Protein AF-A0AAN0LZB7-F1 (afdb_monomer_lite)

Secondary structure (DSSP, 8-state):
----PPP-TT-S-----S-PPTT--EEEE----SSEEEES-EEEE--SS-----EEEEETTS-EEEE---

Structure (mmCIF, N/CA/C/O backbone):
data_AF-A0AAN0LZB7-F1
#
_entry.id   AF-A0AAN0LZB7-F1
#
loop_
_ato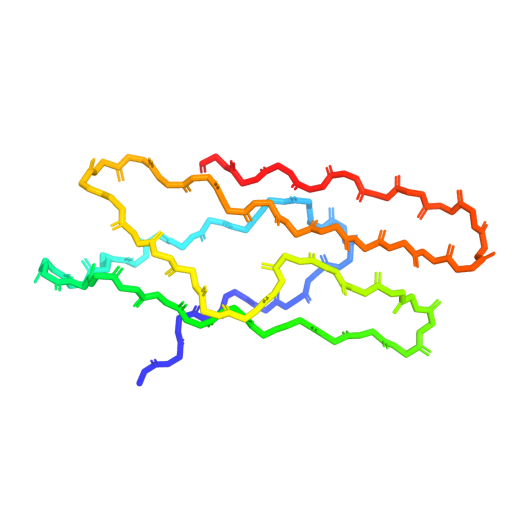m_site.group_PDB
_atom_site.id
_atom_site.type_symbol
_atom_site.label_atom_id
_atom_site.label_alt_id
_atom_site.label_comp_id
_atom_site.label_asym_id
_atom_site.label_entity_id
_atom_site.label_seq_id
_atom_site.pdbx_PDB_ins_code
_atom_site.Cartn_x
_atom_site.Cartn_y
_atom_site.Cartn_z
_atom_site.occupancy
_atom_site.B_iso_or_equiv
_atom_site.auth_seq_id
_atom_site.auth_comp_id
_atom_site.auth_asym_id
_atom_site.auth_atom_id
_atom_site.pdbx_PDB_model_num
ATOM 1 N N . MET A 1 1 ? 0.417 7.837 15.616 1.00 43.00 1 MET A N 1
ATOM 2 C CA . MET A 1 1 ? 0.366 6.367 15.754 1.00 43.00 1 MET A CA 1
ATOM 3 C C . MET A 1 1 ? 0.384 5.789 14.352 1.00 43.00 1 MET A C 1
ATOM 5 O O . MET A 1 1 ? -0.462 6.174 13.558 1.00 43.00 1 MET A O 1
ATOM 9 N N . ALA A 1 2 ? 1.400 5.000 14.007 1.00 45.75 2 ALA A N 1
ATOM 10 C CA . ALA A 1 2 ? 1.496 4.350 12.703 1.00 45.75 2 ALA A CA 1
ATOM 11 C C . ALA A 1 2 ? 0.942 2.928 12.849 1.00 45.75 2 ALA A C 1
ATOM 13 O O . ALA A 1 2 ? 1.516 2.120 13.575 1.00 45.75 2 ALA A O 1
ATOM 14 N N . TYR A 1 3 ? -0.202 2.658 12.224 1.00 57.19 3 TYR A N 1
ATOM 15 C CA . TYR A 1 3 ? -0.818 1.333 12.194 1.00 57.19 3 TYR A CA 1
ATOM 16 C C . TYR A 1 3 ? -0.196 0.549 11.040 1.00 57.19 3 TYR A C 1
ATOM 18 O O . TYR A 1 3 ? -0.775 0.443 9.962 1.00 57.19 3 TYR A O 1
ATOM 26 N N . SER A 1 4 ? 1.035 0.088 11.235 1.00 61.84 4 SER A N 1
ATOM 27 C CA . SER A 1 4 ? 1.808 -0.563 10.180 1.00 61.84 4 SER A CA 1
ATOM 28 C C . SER A 1 4 ? 2.242 -1.941 10.663 1.00 61.84 4 SER A C 1
ATOM 30 O O . SER A 1 4 ? 3.137 -2.015 11.507 1.00 61.84 4 SER A O 1
ATOM 32 N N . PRO A 1 5 ? 1.667 -3.046 10.164 1.00 66.88 5 PRO A N 1
ATOM 33 C CA . PRO A 1 5 ? 2.385 -4.305 10.245 1.00 66.88 5 PRO A CA 1
ATOM 34 C C . PRO A 1 5 ? 3.718 -4.151 9.496 1.00 66.88 5 PRO A C 1
ATOM 36 O O . PRO A 1 5 ? 3.791 -3.498 8.452 1.00 66.88 5 PRO A O 1
ATOM 39 N N . THR A 1 6 ? 4.793 -4.701 10.058 1.00 68.81 6 THR A N 1
ATOM 40 C CA . THR A 1 6 ? 6.105 -4.711 9.404 1.00 68.81 6 THR A CA 1
ATOM 41 C C . THR A 1 6 ? 5.996 -5.452 8.075 1.00 68.81 6 THR A C 1
ATOM 43 O O . THR A 1 6 ? 5.391 -6.520 8.018 1.00 68.81 6 THR A O 1
ATOM 46 N N . PHE A 1 7 ? 6.580 -4.896 7.012 1.00 69.81 7 PHE A N 1
ATOM 47 C CA . PHE A 1 7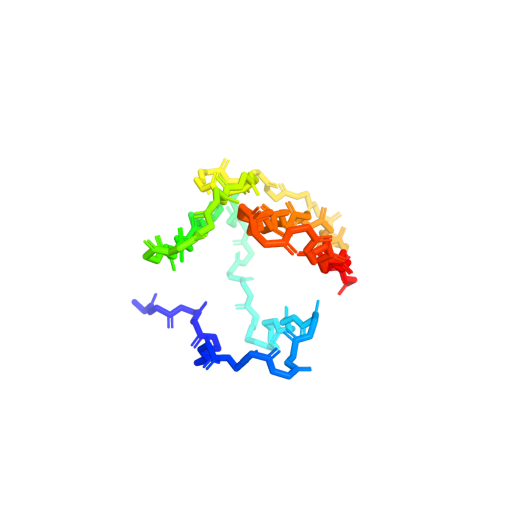 ? 6.616 -5.559 5.712 1.00 69.81 7 PHE A CA 1
ATOM 48 C C . PHE A 1 7 ? 7.289 -6.939 5.812 1.00 69.81 7 PHE A C 1
ATOM 50 O O . PHE A 1 7 ? 8.414 -7.055 6.298 1.00 69.81 7 PHE A O 1
ATOM 57 N N . ASP A 1 8 ? 6.608 -7.954 5.291 1.00 68.75 8 ASP A N 1
ATOM 58 C CA . ASP A 1 8 ? 7.048 -9.335 5.142 1.00 68.75 8 ASP A CA 1
ATOM 59 C C . ASP A 1 8 ? 6.789 -9.819 3.693 1.00 68.75 8 ASP A C 1
ATOM 61 O O . ASP A 1 8 ? 5.639 -9.910 3.254 1.00 68.75 8 ASP A O 1
ATOM 65 N N . PRO A 1 9 ? 7.838 -10.166 2.922 1.00 63.72 9 PRO A N 1
ATOM 66 C CA . PRO A 1 9 ? 7.701 -10.615 1.533 1.00 63.72 9 PRO A CA 1
ATOM 67 C C . PRO A 1 9 ? 6.964 -11.960 1.369 1.00 63.72 9 PRO A C 1
ATOM 69 O O . PRO A 1 9 ? 6.521 -12.294 0.261 1.00 63.72 9 PRO A O 1
ATOM 72 N N . GLN A 1 10 ? 6.836 -12.748 2.441 1.00 65.94 10 GLN A N 1
ATOM 73 C CA . GLN A 1 10 ? 6.049 -13.985 2.460 1.00 65.94 10 GLN A CA 1
ATOM 74 C C . GLN A 1 10 ? 4.571 -13.732 2.774 1.00 65.94 10 GLN A C 1
ATOM 76 O O . GLN A 1 10 ? 3.739 -14.597 2.509 1.00 65.94 10 GLN A O 1
ATOM 81 N N . THR A 1 11 ? 4.236 -12.546 3.280 1.00 69.06 11 THR A N 1
ATOM 82 C CA . THR A 1 11 ? 2.879 -12.192 3.678 1.00 69.06 11 THR A CA 1
ATOM 83 C C . THR A 1 11 ? 2.142 -11.504 2.537 1.00 69.06 11 THR A C 1
ATOM 85 O O . THR A 1 11 ? 2.496 -10.409 2.097 1.00 69.06 11 THR A O 1
ATOM 88 N N . ASP A 1 12 ? 1.066 -12.150 2.090 1.00 69.31 12 ASP A N 1
ATOM 89 C CA . ASP A 1 12 ? 0.181 -11.630 1.049 1.00 69.31 12 ASP A CA 1
ATOM 90 C C . ASP A 1 12 ? -1.050 -10.903 1.614 1.00 69.31 12 ASP A C 1
ATOM 92 O O . ASP A 1 12 ? -1.812 -10.297 0.865 1.00 69.31 12 ASP A O 1
ATOM 96 N N . ILE A 1 13 ? -1.281 -10.967 2.927 1.00 66.12 13 ILE A N 1
ATOM 97 C CA . ILE A 1 13 ? -2.438 -10.351 3.583 1.00 66.12 13 ILE A CA 1
ATOM 98 C C . ILE A 1 13 ? -1.986 -9.714 4.889 1.00 66.12 13 ILE A C 1
ATOM 100 O O . ILE A 1 13 ? -1.496 -10.391 5.787 1.00 66.12 13 ILE A O 1
ATOM 104 N N . TYR A 1 14 ? -2.205 -8.411 5.009 1.00 72.62 14 TYR A N 1
ATOM 105 C CA . TYR A 1 14 ? -1.883 -7.649 6.207 1.00 72.62 14 TYR A CA 1
ATOM 106 C C . TYR A 1 14 ? -3.165 -7.282 6.936 1.00 72.62 14 TYR A C 1
ATOM 108 O O . TYR A 1 14 ? -3.934 -6.454 6.464 1.00 72.62 14 TYR A O 1
ATOM 116 N N . THR A 1 15 ? -3.411 -7.890 8.092 1.00 69.44 15 THR A N 1
ATOM 117 C CA . THR A 1 15 ? -4.575 -7.527 8.910 1.00 69.44 15 THR A CA 1
ATOM 118 C C . THR A 1 15 ? -4.166 -6.485 9.942 1.00 69.44 15 THR A C 1
ATOM 120 O O . THR A 1 15 ? -3.242 -6.705 10.725 1.00 69.44 15 THR A O 1
ATOM 123 N N . VAL A 1 16 ? -4.855 -5.346 9.955 1.00 70.31 16 VAL A N 1
ATOM 124 C CA . VAL A 1 16 ? -4.738 -4.367 11.038 1.00 70.31 16 VAL A CA 1
ATOM 125 C C . VAL A 1 16 ? -5.759 -4.753 12.106 1.00 70.31 16 VAL A C 1
ATOM 127 O O . VAL A 1 16 ? -6.946 -4.493 11.953 1.00 70.31 16 VAL A O 1
ATOM 130 N N . ASN A 1 17 ? -5.293 -5.424 13.162 1.00 60.62 17 ASN A N 1
ATOM 131 C CA . ASN A 1 17 ? -6.140 -5.898 14.269 1.00 60.62 17 ASN A CA 1
ATOM 132 C C . ASN A 1 17 ? -6.436 -4.815 15.322 1.00 60.62 17 ASN A C 1
ATOM 134 O O . ASN A 1 17 ? -7.249 -5.026 16.219 1.00 60.62 17 ASN A O 1
ATOM 138 N N . GLU A 1 18 ? -5.766 -3.667 15.231 1.00 64.25 18 GLU A N 1
ATOM 139 C CA . GLU A 1 18 ? -6.019 -2.517 16.095 1.00 64.25 18 GLU A CA 1
ATOM 140 C C . GLU A 1 18 ? -7.300 -1.812 15.641 1.00 64.25 18 GLU A C 1
ATOM 142 O O . GLU A 1 18 ? -7.469 -1.525 14.453 1.00 64.25 18 GLU A O 1
ATOM 147 N N . ALA A 1 19 ? -8.202 -1.525 16.583 1.00 64.56 19 ALA A N 1
ATOM 148 C CA . ALA A 1 19 ? -9.452 -0.837 16.293 1.00 64.56 19 ALA A CA 1
ATOM 149 C C . ALA A 1 19 ? -9.162 0.533 15.664 1.00 64.56 19 ALA A C 1
ATOM 151 O O . ALA A 1 19 ? -8.730 1.468 16.341 1.00 64.56 19 ALA A O 1
ATOM 152 N N . VAL A 1 20 ? -9.411 0.653 14.359 1.00 69.50 20 VAL A N 1
ATOM 153 C CA . VAL A 1 20 ? -9.420 1.948 13.681 1.00 69.50 20 VAL A CA 1
ATOM 154 C C . VAL A 1 20 ? -10.465 2.822 14.388 1.00 69.50 20 VAL A C 1
ATOM 156 O O . VAL A 1 20 ? -11.611 2.381 14.523 1.00 69.50 20 VAL A O 1
ATOM 159 N N . PRO A 1 21 ? -10.107 4.029 14.871 1.00 77.25 21 PRO A N 1
ATOM 160 C CA . PRO A 1 21 ? -11.041 4.879 15.596 1.00 77.25 21 PRO A CA 1
ATOM 161 C C . PRO A 1 21 ? -12.336 5.087 14.809 1.00 77.25 21 PRO A C 1
ATOM 163 O O . PRO A 1 21 ? -12.303 5.403 13.613 1.00 77.25 21 PRO A O 1
ATOM 166 N N . VAL A 1 22 ? -13.475 4.921 15.486 1.00 71.50 22 VAL A N 1
ATOM 167 C CA . VAL A 1 22 ? -14.797 5.167 14.897 1.00 71.50 22 VAL A CA 1
ATOM 168 C C . VAL A 1 22 ? -14.837 6.598 14.357 1.00 71.50 22 VAL A C 1
ATOM 170 O O . VAL A 1 22 ? -14.511 7.541 15.074 1.00 71.50 22 VAL A O 1
ATOM 173 N N . GLY A 1 23 ? -15.213 6.749 13.085 1.00 78.25 23 GLY A N 1
ATOM 174 C CA . GLY A 1 23 ? -15.195 8.034 12.374 1.00 78.25 23 GLY A CA 1
ATOM 175 C C . GLY A 1 23 ? -13.964 8.263 11.490 1.00 78.25 23 GLY A C 1
ATOM 176 O O . GLY A 1 23 ? -13.879 9.293 10.831 1.00 78.25 23 GLY A O 1
ATOM 177 N N . THR A 1 24 ? -13.021 7.319 11.423 1.00 82.25 24 THR A N 1
ATOM 178 C CA . THR A 1 24 ? -11.936 7.381 10.432 1.00 82.25 24 THR A CA 1
ATOM 179 C C . THR A 1 24 ? -12.494 7.135 9.029 1.00 82.25 24 THR A C 1
ATOM 181 O O . THR A 1 24 ? -12.935 6.033 8.717 1.00 82.25 24 THR A O 1
ATOM 184 N N . GLU A 1 25 ? -12.449 8.153 8.172 1.00 86.75 25 GLU A N 1
ATOM 185 C CA . GLU A 1 25 ? -12.980 8.077 6.800 1.00 86.75 25 GLU A CA 1
ATOM 186 C C . GLU A 1 25 ? -11.947 7.624 5.764 1.00 86.75 25 GLU A C 1
ATOM 188 O O . GLU A 1 25 ? -12.302 7.200 4.665 1.00 86.75 25 GLU A O 1
ATOM 193 N N . SER A 1 26 ? -10.656 7.746 6.075 1.00 85.31 26 SER A N 1
ATOM 194 C CA . SER A 1 26 ? -9.589 7.338 5.166 1.00 85.31 26 SER A CA 1
ATOM 195 C C . SER A 1 26 ? -8.313 6.969 5.905 1.00 85.31 26 SER A C 1
ATOM 197 O O . SER A 1 26 ? -8.046 7.455 7.004 1.00 85.31 26 SER A O 1
ATOM 199 N N . ILE A 1 27 ? -7.514 6.125 5.266 1.00 85.81 27 ILE A N 1
ATOM 200 C CA . ILE A 1 27 ? -6.152 5.795 5.676 1.00 85.81 27 ILE A CA 1
ATOM 201 C C . ILE A 1 27 ? -5.201 6.090 4.525 1.00 85.81 27 ILE A C 1
ATOM 203 O O . ILE A 1 27 ? -5.610 6.141 3.368 1.00 85.81 27 ILE A O 1
ATOM 207 N N . ASN A 1 28 ? -3.923 6.271 4.832 1.00 84.88 28 ASN A N 1
ATOM 208 C CA . ASN A 1 28 ? -2.892 6.364 3.810 1.00 84.88 28 ASN A CA 1
ATOM 209 C C . ASN A 1 28 ? -2.048 5.092 3.841 1.00 84.88 28 ASN A C 1
ATOM 211 O O . ASN A 1 28 ? -1.402 4.809 4.851 1.00 84.88 28 ASN A O 1
ATOM 215 N N . ILE A 1 29 ? -2.056 4.337 2.746 1.00 84.56 29 ILE A N 1
ATOM 216 C CA . ILE A 1 29 ? -1.206 3.159 2.582 1.00 84.56 29 ILE A CA 1
ATOM 217 C C . ILE A 1 29 ? 0.068 3.606 1.882 1.00 84.56 29 ILE A C 1
ATOM 219 O O . ILE A 1 29 ? 0.012 4.194 0.809 1.00 84.56 29 ILE A O 1
ATOM 223 N N . MET A 1 30 ? 1.224 3.317 2.470 1.00 80.81 30 MET A N 1
ATOM 224 C CA . MET A 1 30 ? 2.508 3.630 1.854 1.00 80.81 30 MET A CA 1
ATOM 225 C C . MET A 1 30 ? 3.279 2.341 1.615 1.00 80.81 30 MET A C 1
ATOM 227 O O . MET A 1 30 ? 3.681 1.664 2.559 1.00 80.81 30 MET A O 1
ATOM 231 N N . ALA A 1 31 ? 3.484 2.013 0.344 1.00 80.31 31 ALA A N 1
ATOM 232 C CA . ALA A 1 31 ? 4.232 0.845 -0.081 1.00 80.31 31 ALA A CA 1
ATOM 233 C C . ALA A 1 31 ? 5.264 1.273 -1.125 1.00 80.31 31 ALA A C 1
ATOM 235 O O . ALA A 1 31 ? 4.960 1.999 -2.064 1.00 80.31 31 ALA A O 1
ATOM 236 N N . THR A 1 32 ? 6.510 0.847 -0.940 1.00 79.56 32 THR A N 1
ATOM 237 C CA . THR A 1 32 ? 7.611 1.188 -1.845 1.00 79.56 32 THR A CA 1
ATOM 238 C C . THR A 1 32 ? 8.383 -0.071 -2.203 1.00 79.56 32 THR A C 1
ATOM 240 O O . THR A 1 32 ? 8.585 -0.951 -1.368 1.00 79.56 32 THR A O 1
ATOM 243 N N . SER A 1 33 ? 8.814 -0.166 -3.457 1.00 80.44 33 SER A N 1
ATOM 244 C CA . SER A 1 33 ? 9.694 -1.232 -3.927 1.00 80.44 33 SER A CA 1
ATOM 245 C C . SER A 1 33 ? 10.808 -0.641 -4.780 1.00 80.44 33 SER A C 1
ATOM 247 O O . SER A 1 33 ? 10.601 0.333 -5.498 1.00 80.44 33 SER A O 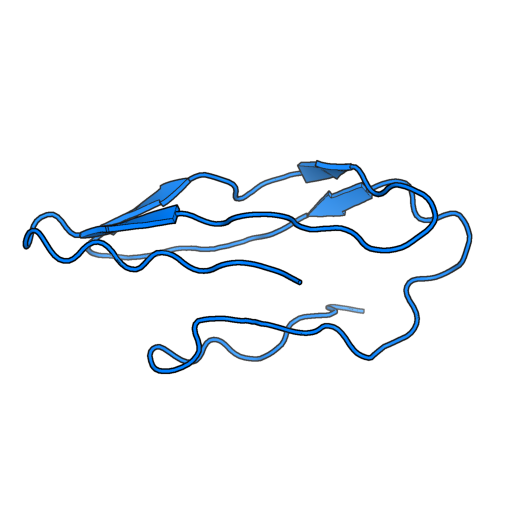1
ATOM 249 N N . LYS A 1 34 ? 12.003 -1.233 -4.694 1.00 80.19 34 LYS A N 1
ATOM 250 C CA . LYS A 1 34 ? 13.160 -0.830 -5.509 1.00 80.19 34 LYS A CA 1
ATOM 251 C C . LYS A 1 34 ? 13.155 -1.454 -6.906 1.00 80.19 34 LYS A C 1
ATOM 253 O O . LYS A 1 34 ? 13.832 -0.946 -7.789 1.00 80.19 34 LYS A O 1
ATOM 258 N N . THR A 1 35 ? 12.450 -2.568 -7.087 1.00 80.94 35 THR A N 1
ATOM 259 C CA . THR A 1 35 ? 12.535 -3.424 -8.288 1.00 80.94 35 THR A CA 1
ATOM 260 C C . THR A 1 35 ? 11.170 -3.738 -8.903 1.00 80.94 35 THR A C 1
ATOM 262 O O . THR A 1 35 ? 11.074 -4.534 -9.836 1.00 80.94 35 THR A O 1
ATOM 265 N N . ALA A 1 36 ? 10.103 -3.152 -8.364 1.00 82.75 36 ALA A N 1
ATOM 266 C CA . ALA A 1 36 ? 8.736 -3.407 -8.786 1.00 82.75 36 ALA A CA 1
ATOM 267 C C . ALA A 1 36 ? 7.923 -2.114 -8.803 1.00 82.75 36 ALA A C 1
ATOM 269 O O . ALA A 1 36 ? 8.173 -1.201 -8.015 1.00 82.75 36 ALA A O 1
ATOM 270 N N . THR A 1 37 ? 6.912 -2.074 -9.663 1.00 82.06 37 THR A N 1
ATOM 271 C CA . THR A 1 37 ? 5.876 -1.045 -9.630 1.00 82.06 37 THR A CA 1
ATOM 272 C C . THR A 1 37 ? 4.826 -1.437 -8.602 1.00 82.06 37 THR A C 1
ATOM 274 O O . THR A 1 37 ? 4.310 -2.556 -8.628 1.00 82.06 37 THR A O 1
ATOM 277 N N . VAL A 1 38 ? 4.518 -0.509 -7.702 1.00 84.25 38 VAL A N 1
ATOM 278 C CA . VAL A 1 38 ? 3.439 -0.639 -6.724 1.00 84.25 38 VAL A CA 1
ATOM 279 C C . VAL A 1 38 ? 2.261 0.204 -7.201 1.00 84.25 38 VAL A C 1
ATOM 281 O O . VAL A 1 38 ? 2.454 1.301 -7.716 1.00 84.25 38 VAL A O 1
ATOM 284 N N . THR A 1 39 ? 1.054 -0.343 -7.089 1.00 84.81 39 THR A N 1
ATOM 285 C CA . THR A 1 39 ? -0.204 0.368 -7.347 1.00 84.81 39 THR A CA 1
ATOM 286 C C . THR A 1 39 ? -1.222 0.018 -6.265 1.00 84.81 39 THR A C 1
ATOM 288 O O . THR A 1 39 ? -1.146 -1.056 -5.666 1.00 84.81 39 THR A O 1
ATOM 291 N N . GLY A 1 40 ? -2.182 0.912 -6.021 1.00 82.75 40 GLY A N 1
ATOM 292 C CA . GLY A 1 40 ? -3.167 0.773 -4.939 1.00 82.75 40 GLY A CA 1
ATOM 293 C C . GLY A 1 40 ? -2.716 1.391 -3.610 1.00 82.75 40 GLY A C 1
ATOM 294 O O . GLY A 1 40 ? -3.510 1.484 -2.677 1.00 82.75 40 GLY A O 1
ATOM 295 N N . ASP A 1 41 ? -1.471 1.859 -3.519 1.00 88.12 41 ASP A N 1
ATOM 296 C CA . ASP A 1 41 ? -0.994 2.713 -2.434 1.00 88.12 41 ASP A CA 1
ATOM 297 C C . ASP A 1 41 ? -1.571 4.141 -2.536 1.00 88.12 41 ASP A C 1
ATOM 299 O O . ASP A 1 41 ? -2.206 4.519 -3.522 1.00 88.12 41 ASP A O 1
ATOM 303 N N . GLY A 1 42 ? -1.398 4.929 -1.476 1.00 86.31 42 GLY A N 1
ATOM 304 C CA . GLY A 1 42 ? -1.968 6.264 -1.316 1.00 86.31 42 GLY A CA 1
ATOM 305 C C . GLY A 1 42 ? -3.200 6.301 -0.408 1.00 86.31 42 GLY A C 1
ATOM 306 O O . GLY A 1 42 ? -3.430 5.410 0.416 1.00 86.31 42 GLY A O 1
ATOM 307 N N . GLN A 1 43 ? -3.986 7.375 -0.537 1.00 89.19 43 GLN A N 1
ATOM 308 C CA . GLN A 1 43 ? -5.165 7.597 0.295 1.00 89.19 43 GLN A CA 1
ATOM 309 C C . GLN A 1 43 ? -6.301 6.654 -0.112 1.00 89.19 43 GLN A C 1
ATOM 311 O O . GLN A 1 43 ? -6.823 6.726 -1.223 1.00 89.19 43 GLN A O 1
ATOM 316 N N . GLN A 1 44 ? -6.722 5.817 0.830 1.00 88.50 44 GLN A N 1
ATOM 317 C CA . GLN A 1 44 ? -7.822 4.877 0.680 1.00 88.50 44 GLN A CA 1
ATOM 318 C C . GLN A 1 44 ? -8.982 5.286 1.574 1.00 88.50 44 GLN A C 1
ATOM 320 O O . GLN A 1 44 ? -8.798 5.533 2.767 1.00 88.50 44 GLN A O 1
ATOM 325 N N . LYS A 1 45 ? -10.185 5.354 1.004 1.00 88.19 45 LYS A N 1
ATOM 326 C CA . LYS A 1 45 ? -11.404 5.605 1.776 1.00 88.19 45 LYS A CA 1
ATOM 327 C C . LYS A 1 45 ? -11.826 4.341 2.512 1.00 88.19 45 LYS A C 1
ATOM 329 O O . LYS A 1 45 ? -11.736 3.244 1.967 1.00 88.19 45 LYS A O 1
ATOM 334 N N . LEU A 1 46 ? -12.301 4.525 3.735 1.00 85.31 46 LEU A N 1
ATOM 335 C CA . LEU A 1 46 ? -12.907 3.475 4.533 1.00 85.31 46 LEU A CA 1
ATOM 336 C C . LEU A 1 46 ? -14.428 3.585 4.476 1.00 85.31 46 LEU A C 1
ATOM 338 O O . LEU A 1 46 ? -15.005 4.672 4.456 1.00 85.31 46 LEU A O 1
ATOM 342 N N . HIS A 1 47 ? -15.070 2.429 4.493 1.00 83.44 47 HIS A N 1
ATOM 343 C CA . HIS A 1 47 ? -16.501 2.257 4.651 1.00 83.44 47 HIS A CA 1
ATOM 344 C C . HIS A 1 47 ? -16.792 1.566 5.982 1.00 83.44 47 HIS A C 1
ATOM 346 O O . HIS A 1 47 ? -15.955 0.845 6.524 1.00 83.44 47 HIS A O 1
ATOM 352 N N . VAL A 1 48 ? -17.989 1.784 6.527 1.00 80.50 48 VAL A N 1
ATOM 353 C CA . VAL A 1 48 ? -18.427 1.061 7.725 1.00 80.50 48 VAL A CA 1
ATOM 354 C C . VAL A 1 48 ? -18.492 -0.434 7.402 1.00 80.50 48 VAL A C 1
ATOM 356 O O . VAL A 1 48 ? -19.183 -0.832 6.465 1.00 80.50 48 VAL A O 1
ATOM 359 N N . GLY A 1 49 ? -17.786 -1.247 8.190 1.00 79.44 49 GLY A N 1
ATOM 360 C CA . GLY A 1 49 ? -17.671 -2.691 7.988 1.00 79.44 49 GLY A CA 1
ATOM 361 C C . GLY A 1 49 ? -16.292 -3.114 7.477 1.00 79.44 49 GLY A C 1
ATOM 362 O O . GLY A 1 49 ? -15.283 -2.463 7.747 1.00 79.44 49 GLY A O 1
ATOM 363 N N . GLU A 1 50 ? -16.249 -4.245 6.775 1.00 80.38 50 GLU A N 1
ATOM 364 C CA . GLU A 1 50 ? -15.020 -4.820 6.220 1.00 80.38 50 GLU A CA 1
ATOM 365 C C . GLU A 1 50 ? -14.514 -3.992 5.025 1.00 80.38 50 GLU A C 1
ATOM 367 O O . GLU A 1 50 ? -15.281 -3.666 4.118 1.00 80.38 50 GLU A O 1
ATOM 372 N N . ASN A 1 51 ? -13.218 -3.663 5.008 1.00 82.62 51 ASN A N 1
ATOM 373 C CA . ASN A 1 51 ? -12.586 -2.889 3.937 1.00 82.62 51 ASN A CA 1
ATOM 374 C C . ASN A 1 51 ? -11.482 -3.703 3.264 1.00 82.62 51 ASN A C 1
ATOM 376 O O . ASN A 1 51 ? -10.492 -4.067 3.893 1.00 82.62 51 ASN A O 1
ATOM 380 N N . ARG A 1 52 ? -11.621 -3.925 1.954 1.00 84.69 52 ARG A N 1
ATOM 381 C CA . ARG A 1 52 ? -10.650 -4.659 1.133 1.00 84.69 52 ARG A CA 1
ATOM 382 C C . ARG A 1 52 ? -9.908 -3.693 0.220 1.00 84.69 52 ARG A C 1
ATOM 384 O O . ARG A 1 52 ? -10.485 -3.201 -0.745 1.00 84.69 52 ARG A O 1
ATOM 391 N N . LEU A 1 53 ? -8.641 -3.425 0.522 1.00 86.31 53 LEU A N 1
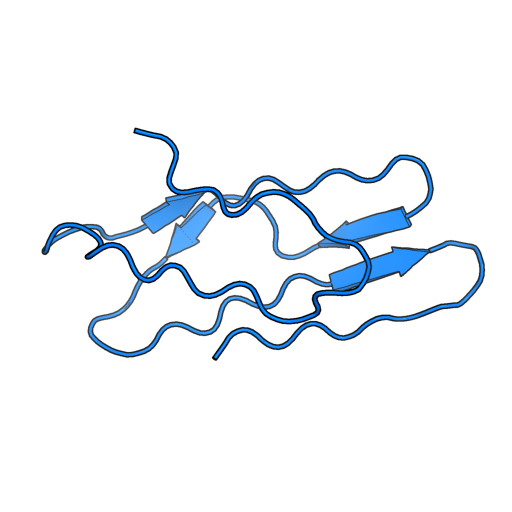ATOM 392 C CA . LEU A 1 53 ? -7.840 -2.389 -0.144 1.00 86.31 53 LEU A CA 1
ATOM 393 C C . LEU A 1 53 ? -6.681 -3.017 -0.940 1.00 86.31 53 LEU A C 1
ATOM 395 O O . LEU A 1 53 ? -5.582 -3.115 -0.414 1.00 86.31 53 LEU A O 1
ATOM 399 N N . PRO A 1 54 ? -6.887 -3.514 -2.171 1.00 82.00 54 PRO A N 1
ATOM 400 C CA . PRO A 1 54 ? -5.866 -4.283 -2.884 1.00 82.00 54 PRO A CA 1
ATOM 401 C C . PRO A 1 54 ? -4.620 -3.445 -3.210 1.00 82.00 54 PRO A C 1
ATOM 403 O O . PRO A 1 54 ? -4.729 -2.355 -3.768 1.00 82.00 54 PRO A O 1
ATOM 406 N N . ILE A 1 55 ? -3.439 -4.003 -2.934 1.00 83.25 55 ILE A N 1
ATOM 407 C CA . ILE A 1 55 ? -2.143 -3.450 -3.346 1.00 83.25 55 ILE A CA 1
ATOM 408 C C . ILE A 1 55 ? -1.546 -4.397 -4.379 1.00 83.25 55 ILE A C 1
ATOM 410 O O . ILE A 1 55 ? -1.403 -5.585 -4.119 1.00 83.25 55 ILE A O 1
ATOM 414 N N . VAL A 1 56 ? -1.186 -3.905 -5.560 1.00 81.38 56 VAL A N 1
ATOM 415 C CA . VAL A 1 56 ? -0.593 -4.744 -6.608 1.00 81.38 56 VAL A CA 1
ATOM 416 C C . VAL A 1 56 ? 0.868 -4.375 -6.777 1.00 81.38 56 VAL A C 1
ATOM 418 O O . VAL A 1 56 ? 1.196 -3.239 -7.119 1.00 81.38 56 VAL A O 1
ATOM 421 N N . VAL A 1 57 ? 1.739 -5.363 -6.571 1.00 80.31 57 VAL A N 1
ATOM 422 C CA . VAL A 1 57 ? 3.184 -5.249 -6.776 1.00 80.31 57 VAL A CA 1
ATOM 423 C C . VAL A 1 57 ? 3.560 -6.057 -8.015 1.00 80.31 57 VAL A C 1
ATOM 425 O O . VAL A 1 57 ? 3.366 -7.271 -8.059 1.00 80.31 57 VAL A O 1
ATOM 428 N N . THR A 1 58 ? 4.090 -5.382 -9.033 1.00 79.88 58 THR A N 1
ATOM 429 C CA . THR A 1 58 ? 4.523 -6.002 -10.293 1.00 79.88 58 THR A CA 1
ATOM 430 C C . THR A 1 58 ? 6.025 -5.827 -10.452 1.00 79.88 58 THR A C 1
ATOM 432 O O . THR A 1 58 ? 6.488 -4.707 -10.665 1.00 79.88 58 THR A O 1
ATOM 435 N N . SER A 1 59 ? 6.800 -6.907 -10.330 1.00 76.19 59 SER A N 1
ATOM 436 C CA . SER A 1 59 ? 8.230 -6.872 -10.651 1.00 76.19 59 SER A CA 1
ATOM 437 C C . SER A 1 59 ? 8.450 -6.951 -12.162 1.00 76.19 59 SER A C 1
ATOM 439 O O . SER A 1 59 ? 7.723 -7.650 -12.868 1.00 76.19 59 SER A O 1
ATOM 441 N N . ASP A 1 60 ? 9.501 -6.293 -12.653 1.00 61.66 60 ASP A N 1
ATOM 442 C CA . ASP A 1 60 ? 9.953 -6.418 -14.052 1.00 61.66 60 ASP A CA 1
ATOM 443 C C . ASP A 1 60 ? 10.434 -7.853 -14.382 1.00 61.66 60 ASP A C 1
ATOM 445 O O . ASP A 1 60 ? 10.520 -8.270 -15.529 1.00 61.66 60 ASP A O 1
ATOM 449 N N . SER A 1 61 ? 10.657 -8.679 -13.352 1.00 56.25 61 SER A N 1
ATOM 450 C CA . SER A 1 61 ? 10.977 -10.105 -13.478 1.00 56.25 61 SER A CA 1
ATOM 451 C C . SER A 1 61 ? 9.767 -11.028 -13.719 1.00 56.25 61 SER A C 1
ATOM 453 O O . SER A 1 61 ? 9.920 -12.248 -13.683 1.00 56.25 61 SER A O 1
ATOM 455 N N . GLY A 1 62 ? 8.563 -10.491 -13.959 1.00 45.72 62 GLY A N 1
ATOM 456 C CA . GLY A 1 62 ? 7.383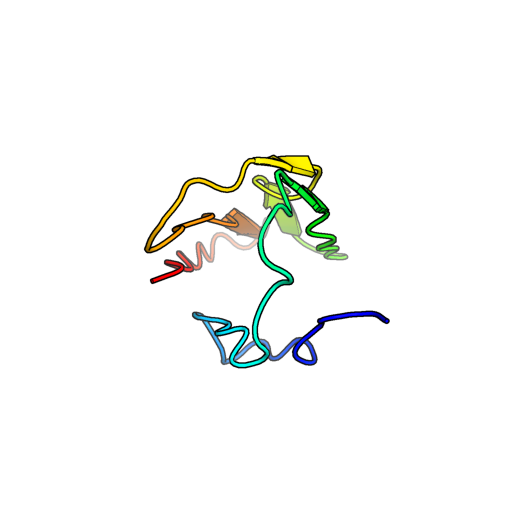 -11.280 -14.349 1.00 45.72 62 GLY A CA 1
ATOM 457 C C . GLY A 1 62 ? 6.668 -12.018 -13.210 1.00 45.72 62 GLY A C 1
ATOM 458 O O . GLY A 1 62 ? 5.745 -12.791 -13.471 1.00 45.72 62 GLY A O 1
ATOM 459 N N . ILE A 1 63 ? 7.031 -11.775 -11.945 1.00 49.00 63 ILE A N 1
ATOM 460 C CA . ILE A 1 63 ? 6.355 -12.385 -10.791 1.00 49.00 63 ILE A CA 1
ATOM 461 C C . ILE A 1 63 ? 5.255 -11.437 -10.301 1.00 49.00 63 ILE A C 1
ATOM 463 O O . ILE A 1 63 ? 5.504 -10.448 -9.614 1.00 49.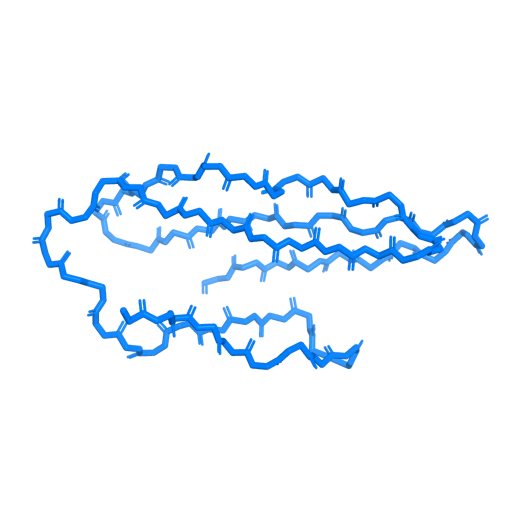00 63 ILE A O 1
ATOM 467 N N . ARG A 1 64 ? 4.008 -11.749 -10.665 1.00 48.03 64 ARG A N 1
ATOM 468 C CA . ARG A 1 64 ? 2.800 -11.093 -10.148 1.00 48.03 64 ARG A CA 1
ATOM 469 C C . ARG A 1 64 ? 2.398 -11.742 -8.823 1.00 48.03 64 ARG A C 1
ATOM 471 O O . ARG A 1 64 ? 1.893 -12.862 -8.834 1.00 48.03 64 ARG A O 1
ATOM 478 N N . LYS A 1 65 ? 2.570 -11.046 -7.696 1.00 53.41 65 LYS A N 1
ATOM 479 C CA . LYS A 1 65 ? 1.916 -11.424 -6.432 1.00 53.41 65 LYS A CA 1
ATOM 480 C C . LYS A 1 65 ? 0.608 -10.649 -6.290 1.00 53.41 65 LYS A C 1
ATOM 482 O O . LYS A 1 65 ? 0.589 -9.425 -6.377 1.00 53.41 65 LYS A O 1
ATOM 487 N N . HIS A 1 66 ? -0.491 -11.380 -6.124 1.00 46.50 66 HIS A N 1
ATOM 488 C CA . HIS A 1 66 ? -1.829 -10.826 -5.943 1.00 46.50 66 HIS A CA 1
ATOM 489 C C . HIS A 1 66 ? -2.159 -10.855 -4.450 1.00 46.50 66 HIS A C 1
ATOM 491 O O . HIS A 1 66 ? -2.493 -11.909 -3.915 1.00 46.50 66 HIS A O 1
ATOM 497 N N . THR A 1 67 ? -2.022 -9.724 -3.765 1.00 43.00 67 THR A N 1
ATOM 498 C CA . THR A 1 67 ? -2.319 -9.627 -2.334 1.00 43.00 67 THR A CA 1
ATOM 499 C C . THR A 1 67 ? -3.753 -9.129 -2.148 1.00 43.00 67 THR A C 1
ATOM 501 O O . THR A 1 67 ? -4.135 -8.034 -2.566 1.00 43.00 67 THR A O 1
ATOM 504 N N . ARG A 1 68 ? -4.601 -9.993 -1.580 1.00 42.72 68 ARG A N 1
ATOM 505 C CA . ARG A 1 68 ? -6.025 -9.736 -1.336 1.00 42.72 68 ARG A CA 1
ATOM 506 C C . ARG A 1 68 ? -6.196 -9.330 0.120 1.00 42.72 68 ARG A C 1
ATOM 508 O O . ARG A 1 68 ? -6.103 -10.179 0.995 1.00 42.72 68 ARG A O 1
ATOM 515 N N . LEU A 1 69 ? -6.505 -8.065 0.380 1.00 42.97 69 LEU A N 1
ATOM 516 C CA . LEU A 1 69 ? -6.939 -7.649 1.711 1.00 42.97 69 LEU A CA 1
ATOM 517 C C . LEU A 1 69 ? -8.372 -8.159 1.952 1.00 42.97 69 LEU A C 1
ATOM 519 O O . LEU A 1 69 ? -9.246 -8.044 1.085 1.00 42.97 69 LEU A O 1
ATOM 523 N N . SER A 1 70 ? -8.563 -8.850 3.074 1.00 44.19 70 SER A N 1
ATOM 524 C CA . SER A 1 70 ? -9.848 -9.301 3.611 1.00 44.19 70 SER A CA 1
ATOM 525 C C . SER A 1 70 ? -10.133 -8.606 4.909 1.00 44.19 70 SER A C 1
ATOM 527 O O . SER A 1 70 ? -9.223 -8.674 5.761 1.00 44.19 70 SER A O 1
#

Radius of gyration: 12.93 Å; chains: 1; bounding box: 32×22×31 Å

Sequence (70 aa):
MAYSPTFDPQTDIYTVNEAVPVGTESINIMATSKTATVTGDGQQKLHVGENRLPIVVTSDSGIRKHTRLS

Foldseek 3Di:
DDQDDPDDPVDLEDDSPDDDPPPPQWDFADDDDPFWDKPQGGIDGDDPDADWRWIWTGGPVGDTRTRTYD

pLDDT: mean 72.03, std 13.98, range [42.72, 89.19]